Protein AF-A0A1D2N5C5-F1 (afdb_monomer)

InterPro domains:
  IPR002110 Ankyrin repeat [PF12796] (18-105)
  IPR002110 Ankyrin repeat [PR01415] (48-63)
  IPR002110 Ankyrin repeat [PR01415] (96-110)
  IPR002110 Ankyrin repeat [PS50088] (47-79)
  IPR002110 Ankyrin repeat [PS50088] (80-112)
  IPR002110 Ankyrin repeat [SM00248] (13-43)
  IPR002110 Ankyrin repeat [SM00248] (47-76)
  IPR002110 Ankyrin repeat [SM00248] (80-112)
  IPR036770 Ankyrin repeat-containing domain superfamily [G3DSA:1.25.40.20] (4-132)
  IPR036770 Ankyrin repeat-containing domain superfamily [SSF48403] (7-124)
  IPR039323 Ankyrin repeat domain-containing protein 45/46/60 [PTHR22677] (41-124)

Structure (mmCIF, N/CA/C/O backbone):
data_AF-A0A1D2N5C5-F1
#
_entry.id   AF-A0A1D2N5C5-F1
#
loop_
_atom_site.group_PDB
_atom_site.id
_atom_site.type_symbol
_atom_site.label_atom_id
_atom_site.label_alt_id
_atom_site.label_comp_id
_atom_site.label_asym_id
_atom_site.label_entity_id
_atom_site.label_seq_id
_atom_site.pdbx_PDB_ins_code
_atom_site.Cartn_x
_atom_site.Cartn_y
_atom_site.Cartn_z
_atom_site.occupancy
_atom_site.B_iso_or_equiv
_atom_site.auth_seq_id
_atom_site.auth_comp_id
_atom_site.auth_asym_id
_atom_site.auth_atom_id
_atom_site.pdbx_PDB_model_num
ATOM 1 N N . MET A 1 1 ? -13.840 3.252 26.274 1.00 53.12 1 MET A N 1
ATOM 2 C CA . MET A 1 1 ? -14.139 4.542 25.609 1.00 53.12 1 MET A CA 1
ATOM 3 C C . MET A 1 1 ? -12.900 5.392 25.309 1.00 53.12 1 MET A C 1
ATOM 5 O O . MET A 1 1 ? -12.966 6.136 24.349 1.00 53.12 1 MET A O 1
ATOM 9 N N . PHE A 1 2 ? -11.761 5.242 26.001 1.00 55.81 2 PHE A N 1
ATOM 10 C CA . PHE A 1 2 ? -10.529 5.992 25.672 1.00 55.81 2 PHE A CA 1
ATOM 11 C C . PHE A 1 2 ? -9.841 5.566 24.358 1.00 55.81 2 PHE A C 1
ATOM 13 O O . PHE A 1 2 ? -9.424 6.413 23.579 1.00 55.81 2 PHE A O 1
ATOM 20 N N . ILE A 1 3 ? -9.788 4.261 24.070 1.00 57.91 3 ILE A N 1
ATOM 21 C CA . ILE A 1 3 ? -9.017 3.717 22.931 1.00 57.91 3 ILE A CA 1
ATOM 22 C C . ILE A 1 3 ? -9.616 4.108 21.563 1.00 57.91 3 ILE A C 1
ATOM 24 O O . ILE A 1 3 ? -8.899 4.234 20.580 1.00 57.91 3 ILE A O 1
ATOM 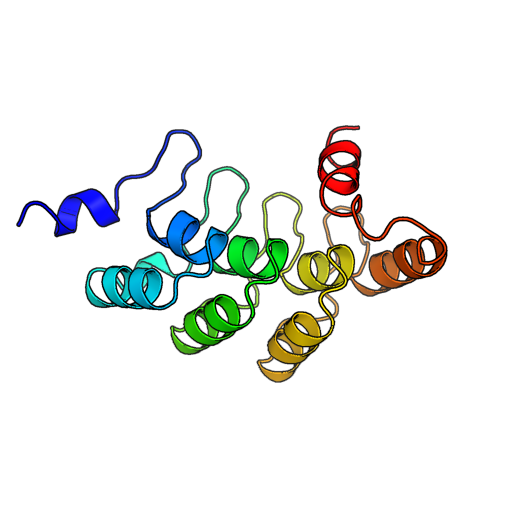28 N N . LYS A 1 4 ? -10.934 4.347 21.485 1.00 59.94 4 LYS A N 1
ATOM 29 C CA . LYS A 1 4 ? -11.590 4.744 20.225 1.00 59.94 4 LYS A CA 1
ATOM 30 C C . LYS A 1 4 ? -11.245 6.166 19.777 1.00 59.94 4 LYS A C 1
ATOM 32 O O . LYS A 1 4 ? -11.333 6.454 18.588 1.00 59.94 4 LYS A O 1
ATOM 37 N N . GLN A 1 5 ? -10.882 7.050 20.705 1.00 61.25 5 GLN A N 1
ATOM 38 C CA . GLN A 1 5 ? -10.563 8.431 20.353 1.00 61.25 5 GLN A CA 1
ATOM 39 C C . GLN A 1 5 ? -9.125 8.550 19.840 1.00 61.25 5 GLN A C 1
ATOM 41 O O . GLN A 1 5 ? -8.888 9.210 18.832 1.00 61.25 5 GLN A O 1
ATOM 46 N N . THR A 1 6 ? -8.194 7.818 20.458 1.00 72.75 6 THR A N 1
ATOM 47 C CA . THR A 1 6 ? -6.767 7.862 20.113 1.00 72.75 6 THR A CA 1
ATOM 48 C C . THR A 1 6 ? -6.460 7.286 18.732 1.00 72.75 6 THR A C 1
ATOM 50 O O . THR A 1 6 ? -5.507 7.711 18.089 1.00 72.75 6 THR A O 1
ATOM 53 N N . VAL A 1 7 ? -7.278 6.360 18.216 1.00 80.00 7 VAL A N 1
ATOM 54 C CA . VAL A 1 7 ? -7.058 5.769 16.880 1.00 80.00 7 VAL A CA 1
ATOM 55 C C . VAL A 1 7 ? -7.275 6.744 15.716 1.00 80.00 7 VAL A C 1
ATOM 57 O O . VAL A 1 7 ? -6.835 6.457 14.607 1.00 80.00 7 VAL A O 1
ATOM 60 N N . LYS A 1 8 ? -7.913 7.898 15.953 1.00 81.00 8 LYS A N 1
ATOM 61 C CA . LYS A 1 8 ? -8.118 8.958 14.946 1.00 81.00 8 LYS A CA 1
ATOM 62 C C . LYS A 1 8 ? -7.135 10.111 15.088 1.00 81.00 8 LYS A C 1
ATOM 64 O O . LYS A 1 8 ? -7.098 10.987 14.226 1.00 81.00 8 LYS A O 1
ATOM 69 N N . GLU A 1 9 ? -6.385 10.147 16.184 1.00 86.88 9 GLU A N 1
ATOM 70 C CA . GLU A 1 9 ? -5.446 11.226 16.441 1.00 86.88 9 GLU A CA 1
ATOM 71 C C . GLU A 1 9 ? -4.337 11.202 15.394 1.00 86.88 9 GLU A C 1
ATOM 73 O O . GLU A 1 9 ? -3.782 10.156 15.048 1.00 86.88 9 GLU A O 1
ATOM 78 N N . ARG A 1 10 ? -4.049 12.388 14.864 1.00 89.12 10 ARG A N 1
ATOM 79 C CA . ARG A 1 10 ? -3.000 12.598 13.877 1.00 89.12 10 ARG A CA 1
ATOM 80 C C . ARG A 1 10 ? -1.751 13.114 14.567 1.00 89.12 10 ARG A C 1
ATOM 82 O O . ARG A 1 10 ? -1.822 13.979 15.439 1.00 89.12 10 ARG A O 1
ATOM 89 N N . THR A 1 11 ? -0.597 12.610 14.149 1.00 91.69 11 THR A N 1
ATOM 90 C CA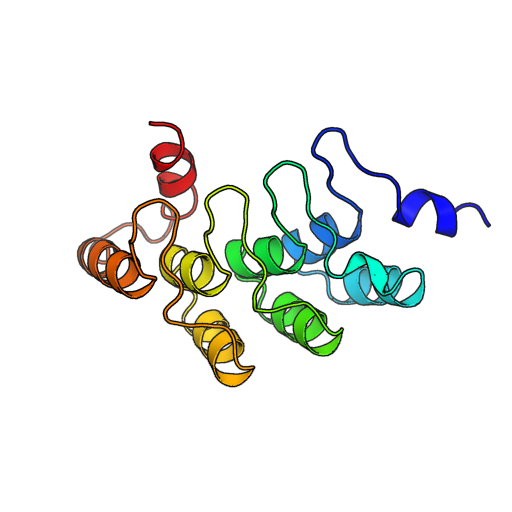 . THR A 1 11 ? 0.688 13.203 14.523 1.00 91.69 11 THR A CA 1
ATOM 91 C C . THR A 1 11 ? 0.873 14.567 13.850 1.00 91.69 11 THR A C 1
ATOM 93 O O . THR A 1 11 ? 0.094 14.967 12.985 1.00 91.69 11 THR A O 1
ATOM 96 N N . ARG A 1 12 ? 1.962 15.274 14.186 1.00 90.50 12 ARG A N 1
ATOM 97 C CA . ARG A 1 12 ? 2.357 16.513 13.490 1.00 90.50 12 ARG A CA 1
ATOM 98 C C . ARG A 1 12 ? 2.547 16.319 11.977 1.00 90.50 12 ARG A C 1
ATOM 100 O O . ARG A 1 12 ? 2.415 17.281 11.238 1.00 90.50 12 ARG A O 1
ATOM 107 N N . SER A 1 13 ? 2.852 15.101 11.531 1.00 88.88 13 SER A N 1
ATOM 108 C CA . SER A 1 13 ? 2.986 14.756 10.113 1.00 88.88 13 SER A CA 1
ATOM 109 C C . SER A 1 13 ? 1.680 14.242 9.498 1.00 88.88 13 SER A C 1
ATOM 111 O O . SER A 1 13 ? 1.720 13.641 8.435 1.00 88.88 13 SER A O 1
ATOM 113 N N . GLY A 1 14 ? 0.535 14.372 10.178 1.00 91.56 14 GLY A N 1
ATOM 114 C CA . GLY A 1 14 ? -0.771 13.931 9.669 1.00 91.56 14 GLY A CA 1
ATOM 115 C C . GLY A 1 14 ? -1.024 12.421 9.744 1.00 91.56 14 GLY A C 1
ATOM 116 O O . GLY A 1 14 ? -2.120 11.967 9.407 1.00 91.56 14 GLY A O 1
ATOM 117 N N . LYS A 1 15 ? -0.055 11.630 10.227 1.00 93.31 15 LYS A N 1
ATOM 118 C CA . LYS A 1 15 ? -0.165 10.166 10.307 1.00 93.31 15 LYS A CA 1
ATOM 119 C C . LYS A 1 15 ? -1.129 9.750 11.418 1.00 93.31 15 LYS A C 1
ATOM 121 O O . LYS A 1 15 ? -0.998 10.189 12.557 1.00 93.31 15 LYS A O 1
ATOM 126 N N . VAL A 1 16 ? -2.051 8.848 11.092 1.00 93.81 16 VAL A N 1
ATOM 127 C CA . VAL A 1 16 ? -2.873 8.094 12.064 1.00 93.81 16 VAL A CA 1
ATOM 128 C C . VAL A 1 16 ? -2.220 6.747 12.413 1.00 93.81 16 VAL A C 1
ATOM 130 O O . VAL A 1 16 ? -1.420 6.261 11.612 1.00 93.81 16 VAL A O 1
ATOM 133 N N . PRO A 1 17 ? -2.581 6.078 13.526 1.00 92.94 17 PRO A N 1
ATOM 134 C CA . PRO A 1 17 ? -2.048 4.763 13.913 1.00 92.94 17 PRO A CA 1
ATOM 135 C C . PRO A 1 17 ? -1.989 3.714 12.794 1.00 92.94 17 PRO A C 1
ATOM 137 O O . PRO A 1 17 ? -1.023 2.957 12.717 1.00 92.94 17 PRO A O 1
ATOM 140 N N . LEU A 1 18 ? -2.962 3.716 11.875 1.00 94.69 18 LEU A N 1
ATOM 141 C CA . LEU A 1 18 ? -2.985 2.796 10.735 1.00 94.69 18 LEU A CA 1
ATOM 142 C C . LEU A 1 18 ? -1.761 2.945 9.806 1.00 94.69 18 LEU A C 1
ATOM 144 O O . LEU A 1 18 ? -1.286 1.943 9.277 1.00 94.69 18 LEU A O 1
ATOM 148 N N . HIS A 1 19 ? -1.203 4.155 9.669 1.00 94.56 19 HIS A N 1
ATOM 149 C CA . HIS A 1 19 ? 0.037 4.403 8.920 1.00 94.56 19 HIS A CA 1
ATOM 150 C C . HIS A 1 19 ? 1.211 3.636 9.527 1.00 94.56 19 HIS A C 1
ATOM 152 O O . HIS A 1 19 ? 1.944 2.961 8.814 1.00 94.56 19 HIS A O 1
ATOM 158 N N . PHE A 1 20 ? 1.352 3.680 10.853 1.00 93.69 20 PHE A N 1
ATOM 159 C CA . PHE A 1 20 ? 2.432 2.994 11.561 1.00 93.69 20 PHE A CA 1
ATOM 160 C C . PHE A 1 20 ? 2.263 1.470 11.532 1.00 93.69 20 PHE A C 1
ATOM 162 O O . PHE A 1 20 ? 3.244 0.740 11.380 1.00 93.69 20 PHE A O 1
ATOM 169 N N . CYS A 1 21 ? 1.027 0.963 11.621 1.00 94.19 21 CYS A N 1
ATOM 170 C CA . CYS A 1 21 ? 0.764 -0.466 11.433 1.00 94.19 21 CYS A CA 1
ATOM 171 C C . CYS A 1 21 ? 1.165 -0.922 10.012 1.00 94.19 21 CYS A C 1
ATOM 173 O O . CYS A 1 21 ? 1.767 -1.981 9.850 1.00 94.19 21 CYS A O 1
ATOM 175 N N . ALA A 1 22 ? 0.868 -0.115 8.987 1.00 94.81 22 ALA A N 1
ATOM 176 C CA . ALA A 1 22 ? 1.210 -0.413 7.598 1.00 94.81 22 ALA A CA 1
ATOM 177 C C . ALA A 1 22 ? 2.723 -0.333 7.322 1.00 94.81 22 ALA A C 1
ATOM 179 O O . ALA A 1 22 ? 3.283 -1.216 6.673 1.00 94.81 22 ALA A O 1
ATOM 180 N N . GLU A 1 23 ? 3.387 0.686 7.871 1.00 93.00 23 GLU A N 1
ATOM 181 C CA . GLU A 1 23 ? 4.839 0.897 7.806 1.00 93.00 23 GLU A CA 1
ATOM 182 C C . GLU A 1 23 ? 5.612 -0.241 8.492 1.00 93.00 23 GLU A C 1
ATOM 184 O O . GLU A 1 23 ? 6.602 -0.733 7.957 1.00 93.00 23 GLU A O 1
ATOM 189 N N . SER A 1 24 ? 5.120 -0.728 9.636 1.00 92.19 24 SER A N 1
ATOM 190 C CA . SER A 1 24 ? 5.718 -1.864 10.359 1.00 92.19 24 SER A CA 1
ATOM 191 C C . SER A 1 24 ? 5.364 -3.242 9.790 1.00 92.19 24 SER A C 1
ATOM 193 O O . SER A 1 24 ? 5.991 -4.230 10.162 1.00 92.19 24 SER A O 1
ATOM 195 N N . GLY A 1 25 ? 4.350 -3.336 8.924 1.00 91.50 25 GLY A N 1
ATOM 196 C CA . GLY A 1 25 ? 3.874 -4.605 8.367 1.00 91.50 25 GLY A CA 1
ATOM 197 C C . GLY A 1 25 ? 3.017 -5.439 9.328 1.00 91.50 25 GLY A C 1
ATOM 198 O O . GLY A 1 25 ? 2.713 -6.595 9.040 1.00 91.50 25 GLY A O 1
ATOM 199 N N . SER A 1 26 ? 2.602 -4.878 10.469 1.00 94.50 26 SER A N 1
ATOM 200 C CA . SER A 1 26 ? 1.829 -5.604 11.481 1.00 94.50 26 SER A CA 1
ATOM 201 C C . SER A 1 26 ? 0.357 -5.747 11.083 1.00 94.50 26 SER A C 1
ATOM 203 O O . SER A 1 26 ? -0.471 -4.868 11.334 1.00 94.50 26 SER A O 1
ATOM 205 N N . VAL A 1 27 ? 0.007 -6.896 10.498 1.00 95.12 27 VAL A N 1
ATOM 206 C CA . VAL A 1 27 ? -1.372 -7.233 10.094 1.00 95.12 27 VAL A CA 1
ATOM 207 C C . VAL A 1 27 ? -2.334 -7.228 11.283 1.00 95.12 27 VAL A C 1
ATOM 209 O O . VAL A 1 27 ? -3.433 -6.698 11.176 1.00 95.12 27 VAL A O 1
ATOM 212 N N . GLN A 1 28 ? -1.903 -7.719 12.447 1.00 94.44 28 GLN A N 1
ATOM 213 C CA . GLN A 1 28 ? -2.722 -7.710 13.665 1.00 94.44 28 GLN A CA 1
ATOM 214 C C . GLN A 1 28 ? -3.062 -6.282 14.123 1.00 94.44 28 GLN A C 1
ATOM 216 O O . GLN A 1 28 ? -4.187 -6.009 14.540 1.00 94.44 28 GLN A O 1
ATOM 221 N N . CYS A 1 29 ? -2.101 -5.357 14.020 1.00 92.88 29 CYS A N 1
ATOM 222 C CA . CYS A 1 29 ? -2.307 -3.937 14.312 1.00 92.88 29 CYS A CA 1
ATOM 223 C C . CYS A 1 29 ? -3.278 -3.307 13.303 1.00 92.88 29 CYS A C 1
ATOM 225 O O . CYS A 1 29 ? -4.200 -2.595 13.704 1.00 92.88 29 CYS A O 1
ATOM 227 N N . LEU A 1 30 ? -3.119 -3.620 12.009 1.00 94.50 30 LEU A N 1
ATOM 228 C CA . LEU A 1 30 ? -4.042 -3.183 10.956 1.00 94.50 30 LEU A CA 1
ATOM 229 C C . LEU A 1 30 ? -5.471 -3.660 11.234 1.00 94.50 30 LEU A C 1
ATOM 231 O O . LEU A 1 30 ? -6.396 -2.853 11.211 1.00 94.50 30 LEU A O 1
ATOM 235 N N . ASP A 1 31 ? -5.646 -4.946 11.541 1.00 94.50 31 ASP A N 1
ATOM 236 C CA . ASP A 1 31 ? -6.940 -5.548 11.870 1.00 94.50 31 ASP A CA 1
ATOM 237 C C . ASP A 1 31 ? -7.608 -4.865 13.057 1.00 94.50 31 ASP A C 1
ATOM 239 O O . ASP A 1 31 ? -8.785 -4.506 12.989 1.00 94.50 31 ASP A O 1
ATOM 243 N N . LEU A 1 32 ? -6.849 -4.642 14.130 1.00 92.25 32 LEU A N 1
ATOM 244 C CA . LEU A 1 32 ? -7.363 -3.997 15.328 1.00 92.25 32 LEU A CA 1
ATOM 245 C C . LEU A 1 32 ? -7.863 -2.581 15.022 1.00 92.25 32 LEU A C 1
ATOM 247 O O . LEU A 1 32 ? -8.995 -2.245 15.368 1.00 92.25 32 LEU A O 1
ATOM 251 N N . VAL A 1 33 ? -7.057 -1.767 14.338 1.00 91.56 33 VAL A N 1
ATOM 252 C CA . VAL A 1 33 ? -7.418 -0.377 14.024 1.00 91.56 33 VAL A CA 1
ATOM 253 C C . VAL A 1 33 ? -8.597 -0.318 13.049 1.00 91.56 33 VAL A C 1
ATOM 255 O O . VAL A 1 33 ? -9.539 0.438 13.284 1.00 91.56 33 VAL A O 1
ATOM 258 N N . LEU A 1 34 ? -8.609 -1.159 12.009 1.00 92.69 34 LEU A N 1
ATOM 259 C CA . LEU A 1 34 ? -9.709 -1.226 11.040 1.00 92.69 34 LEU A CA 1
ATOM 260 C C . LEU A 1 34 ? -11.014 -1.748 11.656 1.00 92.69 34 LEU A C 1
ATOM 262 O O . LEU A 1 34 ? -12.089 -1.314 11.250 1.00 92.69 34 LEU A O 1
ATOM 266 N N . SER A 1 35 ? -10.942 -2.643 12.649 1.00 92.31 35 SER A N 1
ATOM 267 C CA . SER A 1 35 ? -12.127 -3.119 13.380 1.00 92.31 35 SER A CA 1
ATOM 268 C C . SER A 1 35 ? -12.785 -2.019 14.217 1.00 92.31 35 SER A C 1
ATOM 270 O O . SER A 1 35 ? -13.992 -2.051 14.456 1.00 92.31 35 SER A O 1
ATOM 272 N N . MET A 1 36 ? -11.997 -1.034 14.658 1.00 90.12 36 MET A N 1
ATOM 273 C CA . MET A 1 36 ? -12.494 0.109 15.415 1.00 90.12 36 MET A CA 1
ATOM 274 C C . MET A 1 36 ? -13.007 1.210 14.491 1.00 90.12 36 MET A C 1
ATOM 276 O O . MET A 1 36 ? -14.098 1.727 14.727 1.00 90.12 36 MET A O 1
ATOM 280 N N . GLU A 1 37 ? -12.225 1.573 13.470 1.00 89.31 37 GLU A N 1
ATOM 281 C CA . GLU A 1 37 ? -12.478 2.716 12.588 1.00 89.31 37 GLU A CA 1
ATOM 282 C C . GLU A 1 37 ? -12.083 2.372 11.132 1.00 89.31 37 GLU A C 1
ATOM 284 O O . GLU A 1 37 ? -10.980 2.693 10.678 1.00 89.31 37 GLU A O 1
ATOM 289 N N . PRO A 1 38 ? -12.975 1.719 10.365 1.00 88.31 38 PRO A N 1
ATOM 290 C CA . PRO A 1 38 ? -12.658 1.197 9.031 1.00 88.31 38 PRO A CA 1
ATOM 291 C C . PRO A 1 38 ? -12.392 2.290 7.986 1.00 88.31 38 PRO A C 1
ATOM 293 O O . PRO A 1 38 ? -11.664 2.065 7.023 1.00 88.31 38 PRO A O 1
ATOM 296 N N . PHE A 1 39 ? -12.926 3.500 8.178 1.00 88.25 39 PHE A N 1
ATOM 297 C CA . PHE A 1 39 ? -12.726 4.618 7.249 1.00 88.25 39 PHE A CA 1
ATOM 298 C C . PHE A 1 39 ? -11.295 5.182 7.255 1.00 88.25 39 PHE A C 1
ATOM 300 O O . PHE A 1 39 ? -10.957 5.995 6.397 1.00 88.25 39 PHE A O 1
ATOM 307 N N . LEU A 1 40 ? -10.435 4.758 8.190 1.00 91.81 40 LEU A N 1
ATOM 308 C CA . LEU A 1 40 ? -9.039 5.199 8.232 1.00 91.81 40 LEU A CA 1
ATOM 309 C C . LEU A 1 40 ? -8.189 4.635 7.083 1.00 91.81 40 LEU A C 1
ATOM 311 O O . LEU A 1 40 ? -7.106 5.158 6.828 1.00 91.81 40 LEU A O 1
ATOM 315 N N . VAL A 1 41 ? -8.678 3.612 6.370 1.00 94.62 41 VAL A N 1
ATOM 316 C CA . VAL A 1 41 ? -7.941 2.885 5.320 1.00 94.62 41 VAL A CA 1
ATOM 317 C C . VAL A 1 41 ? -7.369 3.787 4.215 1.00 94.62 41 VAL A C 1
ATOM 319 O O . VAL A 1 41 ? -6.275 3.522 3.726 1.00 94.62 41 VAL A O 1
ATOM 322 N N . ASN A 1 42 ? -8.058 4.888 3.895 1.00 95.38 42 ASN A N 1
ATOM 323 C CA . ASN A 1 42 ? -7.672 5.846 2.849 1.00 95.38 42 ASN A CA 1
ATOM 324 C C . ASN A 1 42 ? -7.240 7.211 3.407 1.00 95.38 42 ASN A C 1
ATOM 326 O O . ASN A 1 42 ? -7.174 8.189 2.669 1.00 95.38 42 ASN A O 1
ATOM 330 N N . THR A 1 43 ? -6.984 7.313 4.714 1.00 94.69 43 THR A N 1
ATOM 331 C CA . THR A 1 43 ? -6.535 8.581 5.308 1.00 94.69 43 THR A CA 1
ATOM 332 C C . THR A 1 43 ? -5.155 8.930 4.777 1.00 94.69 43 THR A C 1
ATOM 334 O O . THR A 1 43 ? -4.262 8.104 4.878 1.00 94.69 43 THR A O 1
ATOM 337 N N . GLN A 1 44 ? -4.975 10.140 4.259 1.00 95.31 44 GLN A N 1
ATOM 338 C CA . GLN A 1 44 ? -3.662 10.633 3.844 1.00 95.31 44 GLN A CA 1
ATOM 339 C C . GLN A 1 44 ? -2.936 11.317 5.005 1.00 95.31 44 GLN A C 1
ATOM 341 O O . GLN A 1 44 ? -3.583 11.890 5.886 1.00 95.31 44 GLN A O 1
ATOM 346 N N . ASP A 1 45 ? -1.613 11.256 5.022 1.00 93.69 45 ASP A N 1
ATOM 347 C CA . ASP A 1 45 ? -0.769 12.098 5.866 1.00 93.69 45 ASP A CA 1
ATOM 348 C C . ASP A 1 45 ? -0.450 13.442 5.173 1.00 93.69 45 ASP A C 1
ATOM 350 O O . ASP A 1 45 ? -1.035 13.761 4.136 1.00 93.69 45 ASP A O 1
ATOM 354 N N . GLU A 1 46 ? 0.414 14.277 5.758 1.00 93.38 46 GLU A N 1
ATOM 355 C CA . GLU A 1 46 ? 0.742 15.599 5.184 1.00 93.38 46 GLU A CA 1
ATOM 356 C C . GLU A 1 46 ? 1.513 15.508 3.852 1.00 93.38 46 GLU A C 1
ATOM 358 O O . GLU A 1 46 ? 1.510 16.463 3.077 1.00 93.38 46 GLU A O 1
ATOM 363 N N . GLU A 1 47 ? 2.146 14.368 3.555 1.00 90.56 47 GLU A N 1
ATOM 364 C CA . GLU A 1 47 ? 2.837 14.109 2.282 1.00 90.56 47 GLU A CA 1
ATOM 365 C C . GLU A 1 47 ? 1.888 13.498 1.229 1.00 90.56 47 GLU A C 1
ATOM 367 O O . GLU A 1 47 ? 2.274 13.265 0.083 1.00 90.56 47 GLU A O 1
ATOM 372 N N . GLY A 1 48 ? 0.620 13.278 1.593 1.00 93.00 48 GLY A N 1
ATOM 373 C CA . GLY A 1 48 ? -0.375 12.645 0.733 1.00 93.00 48 GLY A CA 1
ATOM 374 C C . GLY A 1 48 ? -0.317 11.116 0.769 1.00 93.00 48 GLY A C 1
ATOM 375 O O . GLY A 1 48 ? -1.085 10.460 0.060 1.00 93.00 48 GLY A O 1
ATOM 376 N N . TYR A 1 49 ? 0.538 10.517 1.605 1.00 95.00 49 TYR A N 1
ATOM 377 C CA . TYR A 1 49 ? 0.642 9.068 1.700 1.00 95.00 49 TYR A CA 1
ATOM 378 C C . TYR A 1 49 ? -0.535 8.487 2.465 1.00 95.00 49 TYR A C 1
ATOM 380 O O . TYR A 1 49 ? -0.869 8.915 3.564 1.00 95.00 49 TYR A O 1
ATOM 388 N N . THR A 1 50 ? -1.131 7.446 1.897 1.00 96.38 50 THR A N 1
ATOM 389 C CA . THR A 1 50 ? -2.087 6.581 2.598 1.00 96.38 50 THR A CA 1
ATOM 390 C C . THR A 1 50 ? -1.345 5.465 3.346 1.00 96.38 50 THR A C 1
ATOM 392 O O . THR A 1 50 ? -0.187 5.168 3.027 1.00 96.38 50 THR A O 1
ATOM 395 N N . PRO A 1 51 ? -1.989 4.742 4.284 1.00 96.19 51 PRO A N 1
ATOM 396 C CA . PRO A 1 51 ? -1.414 3.531 4.865 1.00 96.19 51 PRO A CA 1
ATOM 397 C C . PRO A 1 51 ? -0.942 2.539 3.794 1.00 96.19 51 PRO A C 1
ATOM 399 O O . PRO A 1 51 ? 0.099 1.906 3.954 1.00 96.19 51 PRO A O 1
ATOM 402 N N . LEU A 1 52 ? -1.661 2.441 2.670 1.00 96.62 52 LEU A N 1
ATOM 403 C CA . LEU A 1 52 ? -1.274 1.567 1.567 1.00 96.62 52 LEU A CA 1
ATOM 404 C C . LEU A 1 52 ? 0.025 2.021 0.885 1.00 96.62 52 LEU A C 1
ATOM 406 O O . LEU A 1 52 ? 0.861 1.166 0.605 1.00 96.62 52 LEU A O 1
ATOM 410 N N . HIS A 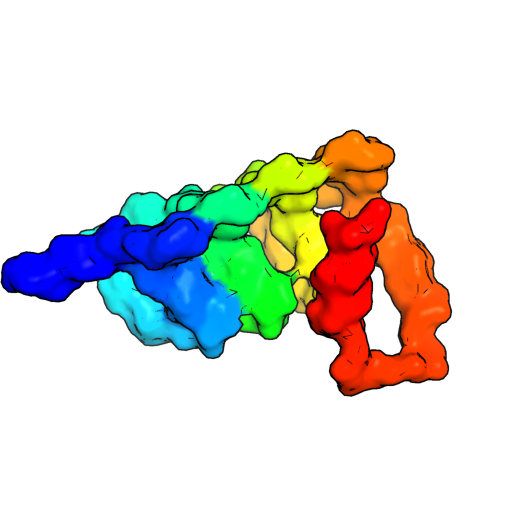1 53 ? 0.249 3.329 0.704 1.00 94.88 53 HIS A N 1
ATOM 411 C CA . HIS A 1 53 ? 1.539 3.839 0.221 1.00 94.88 53 HIS A CA 1
ATOM 412 C C . HIS A 1 53 ? 2.683 3.371 1.122 1.00 94.88 53 HIS A C 1
ATOM 414 O O . HIS A 1 53 ? 3.650 2.788 0.639 1.00 94.88 53 HIS A O 1
ATOM 420 N N . LEU A 1 54 ? 2.549 3.538 2.440 1.00 94.56 54 LEU A N 1
ATOM 421 C CA . LEU A 1 54 ? 3.597 3.140 3.382 1.00 94.56 54 LEU A CA 1
ATOM 422 C C . LEU A 1 54 ? 3.843 1.626 3.386 1.00 94.56 54 LEU A C 1
ATOM 424 O O . LEU A 1 54 ? 4.996 1.206 3.483 1.00 94.56 54 LEU A O 1
ATOM 428 N N . ALA A 1 55 ? 2.801 0.802 3.245 1.00 95.44 55 ALA A N 1
ATOM 429 C CA . ALA A 1 55 ? 2.966 -0.646 3.114 1.00 95.44 55 ALA A CA 1
ATOM 430 C C . ALA A 1 55 ? 3.733 -1.027 1.835 1.00 95.44 55 ALA A C 1
ATOM 432 O O . ALA A 1 55 ? 4.601 -1.899 1.885 1.00 95.44 55 ALA A O 1
ATOM 433 N N . VAL A 1 56 ? 3.446 -0.359 0.710 1.00 93.62 56 VAL A N 1
ATOM 434 C CA . VAL A 1 56 ? 4.134 -0.571 -0.574 1.00 93.62 56 VAL A CA 1
ATOM 435 C C . VAL A 1 56 ? 5.595 -0.128 -0.493 1.00 93.62 56 VAL A C 1
ATOM 437 O O . VAL A 1 56 ? 6.480 -0.917 -0.812 1.00 93.62 56 VAL A O 1
ATOM 440 N N . ILE A 1 57 ? 5.855 1.085 0.004 1.00 90.88 57 ILE A N 1
ATOM 441 C CA . ILE A 1 57 ? 7.204 1.663 0.133 1.00 90.88 57 ILE A CA 1
ATOM 442 C C . ILE A 1 57 ? 8.111 0.788 1.011 1.00 90.88 57 ILE A C 1
ATOM 444 O O . ILE A 1 57 ? 9.307 0.651 0.749 1.00 90.88 57 ILE A O 1
ATOM 448 N N . ASN A 1 58 ? 7.550 0.173 2.056 1.00 89.62 58 ASN A N 1
ATOM 449 C CA . ASN A 1 58 ? 8.306 -0.685 2.968 1.00 89.62 58 ASN A CA 1
ATOM 450 C C . ASN A 1 58 ? 8.432 -2.144 2.502 1.00 89.62 58 ASN A C 1
ATOM 452 O O . ASN A 1 58 ? 9.175 -2.903 3.126 1.00 89.62 58 ASN A O 1
ATOM 456 N N . GLY A 1 59 ? 7.766 -2.543 1.415 1.00 91.44 59 GLY A N 1
ATOM 457 C CA . GLY A 1 59 ? 7.804 -3.925 0.930 1.00 91.44 59 GLY A CA 1
ATOM 458 C C . GLY A 1 59 ? 6.934 -4.893 1.748 1.00 91.44 59 GLY A C 1
ATOM 459 O O . GLY A 1 59 ? 7.118 -6.110 1.692 1.00 91.44 59 GLY A O 1
ATOM 460 N N . ASN A 1 60 ? 5.970 -4.388 2.523 1.00 94.06 60 ASN A N 1
ATOM 461 C CA . ASN A 1 60 ? 5.173 -5.192 3.451 1.00 94.06 60 ASN A CA 1
ATOM 462 C C . ASN A 1 60 ? 4.004 -5.888 2.738 1.00 94.06 60 ASN A C 1
ATOM 464 O O . ASN A 1 60 ? 2.848 -5.474 2.842 1.00 94.06 60 ASN A O 1
ATOM 468 N N . LYS A 1 61 ? 4.299 -6.981 2.028 1.00 94.25 61 LYS A N 1
ATOM 469 C CA . LYS A 1 61 ? 3.341 -7.737 1.197 1.00 94.25 61 LYS A CA 1
ATOM 470 C C . LYS A 1 61 ? 2.038 -8.111 1.913 1.00 94.25 61 LYS A C 1
ATOM 472 O O . LYS A 1 61 ? 0.955 -7.933 1.352 1.00 94.25 61 LYS A O 1
ATOM 477 N N . ASP A 1 62 ? 2.123 -8.594 3.151 1.00 95.31 62 ASP A N 1
ATOM 478 C CA . ASP A 1 62 ? 0.939 -9.011 3.912 1.00 95.31 62 ASP A CA 1
ATOM 479 C C . ASP A 1 62 ? 0.074 -7.819 4.335 1.00 95.31 62 ASP A C 1
ATOM 481 O O . ASP A 1 62 ? -1.155 -7.880 4.250 1.00 95.31 62 ASP A O 1
ATOM 485 N N . ALA A 1 63 ? 0.703 -6.697 4.699 1.00 95.88 63 ALA A N 1
ATOM 486 C CA . ALA A 1 63 ? 0.003 -5.448 4.981 1.00 95.88 63 ALA A CA 1
ATOM 487 C C . ALA A 1 63 ? -0.689 -4.894 3.729 1.00 95.88 63 ALA A C 1
ATOM 489 O O . ALA A 1 63 ? -1.853 -4.503 3.808 1.00 95.88 63 ALA A O 1
ATOM 490 N N . VAL A 1 64 ? -0.022 -4.929 2.566 1.00 96.19 64 VAL A N 1
ATOM 491 C CA . VAL A 1 64 ? -0.617 -4.546 1.274 1.00 96.19 64 VAL A CA 1
ATOM 492 C C . VAL A 1 64 ? -1.853 -5.397 0.991 1.00 96.19 64 VAL A C 1
ATOM 494 O O . VAL A 1 64 ? -2.935 -4.852 0.782 1.00 96.19 64 VAL A O 1
ATOM 497 N N . ARG A 1 65 ? -1.732 -6.731 1.048 1.00 95.94 65 ARG A N 1
ATOM 498 C CA . ARG A 1 65 ? -2.863 -7.646 0.819 1.00 95.94 65 ARG A CA 1
ATOM 499 C C . ARG A 1 65 ? -4.021 -7.346 1.765 1.00 95.94 65 ARG A C 1
ATOM 501 O O . ARG A 1 65 ? -5.181 -7.324 1.346 1.00 95.94 65 ARG A O 1
ATOM 508 N N . ARG A 1 66 ? -3.712 -7.107 3.040 1.00 96.44 66 ARG A N 1
ATOM 509 C CA . ARG A 1 66 ? -4.730 -6.848 4.051 1.00 96.44 66 ARG A CA 1
ATOM 510 C C . ARG A 1 66 ? -5.452 -5.524 3.823 1.00 96.44 66 ARG A C 1
ATOM 512 O O . ARG A 1 66 ? -6.675 -5.502 3.953 1.00 96.44 66 ARG A O 1
ATOM 519 N N . LEU A 1 67 ? -4.727 -4.459 3.484 1.00 95.88 67 LEU A N 1
ATOM 520 C CA . LEU A 1 67 ? -5.286 -3.137 3.186 1.00 95.88 67 LEU A CA 1
ATOM 521 C C . LEU A 1 67 ? -6.125 -3.153 1.903 1.00 95.88 67 LEU A C 1
ATOM 523 O O . LEU A 1 67 ? -7.231 -2.625 1.905 1.00 95.88 67 LEU A O 1
ATOM 527 N N . VAL A 1 68 ? -5.671 -3.843 0.853 1.00 95.50 68 VAL A N 1
ATOM 528 C CA . VAL A 1 68 ? -6.457 -4.054 -0.379 1.00 95.50 68 VAL A CA 1
ATOM 529 C C . VAL A 1 68 ? -7.773 -4.770 -0.054 1.00 95.50 68 VAL A C 1
ATOM 531 O O . VAL A 1 68 ? -8.844 -4.311 -0.436 1.00 95.50 68 VAL A O 1
ATOM 534 N N . THR A 1 69 ? -7.718 -5.833 0.756 1.00 94.69 69 THR A N 1
ATOM 535 C CA . THR A 1 69 ? -8.921 -6.553 1.222 1.00 94.69 69 THR A CA 1
ATOM 536 C C . THR A 1 69 ? -9.820 -5.676 2.106 1.00 94.69 69 THR A C 1
ATOM 538 O O . THR A 1 69 ? -11.025 -5.895 2.178 1.00 94.69 69 THR A O 1
ATOM 541 N N . ALA A 1 70 ? -9.255 -4.667 2.777 1.00 94.12 70 ALA A N 1
ATOM 542 C CA . ALA A 1 70 ? -9.996 -3.701 3.587 1.00 94.12 70 ALA A CA 1
ATOM 543 C C . ALA A 1 70 ? -10.707 -2.612 2.762 1.00 94.12 70 ALA A C 1
ATOM 545 O O . ALA A 1 70 ? -11.364 -1.761 3.355 1.00 94.12 70 ALA A O 1
ATOM 546 N N . GLY A 1 71 ? -10.562 -2.607 1.432 1.00 93.25 71 GLY A N 1
ATOM 547 C CA . GLY A 1 71 ? -11.124 -1.569 0.567 1.00 93.25 71 GLY A CA 1
ATOM 548 C C . GLY A 1 71 ? -10.246 -0.321 0.450 1.00 93.25 71 GLY A C 1
ATOM 549 O O . GLY A 1 71 ? -10.769 0.779 0.265 1.00 93.25 71 GLY A O 1
ATOM 550 N N . ALA A 1 72 ? -8.925 -0.469 0.585 1.00 95.19 72 ALA A N 1
ATOM 551 C CA . ALA A 1 72 ? -8.000 0.610 0.264 1.00 95.19 72 ALA A CA 1
ATOM 552 C C . ALA A 1 72 ? -8.126 1.015 -1.215 1.00 95.19 72 ALA A C 1
ATOM 554 O O . ALA A 1 72 ? -8.193 0.158 -2.098 1.00 95.19 72 ALA A O 1
ATOM 555 N N . ASP A 1 73 ? -8.137 2.318 -1.480 1.00 94.50 73 ASP A N 1
ATOM 556 C CA . ASP A 1 73 ? -8.192 2.859 -2.834 1.00 94.50 73 ASP A CA 1
ATOM 557 C C . ASP A 1 73 ? -6.845 2.660 -3.536 1.00 94.50 73 ASP A C 1
ATOM 559 O O . ASP A 1 73 ? -5.803 3.114 -3.062 1.00 94.50 73 ASP A O 1
ATOM 563 N N . LEU A 1 74 ? -6.863 1.982 -4.683 1.00 94.00 74 LEU A N 1
ATOM 564 C CA . LEU A 1 74 ? -5.670 1.734 -5.493 1.00 94.00 74 LEU A CA 1
ATOM 565 C C . LEU A 1 74 ? -5.344 2.882 -6.450 1.00 94.00 74 LEU A C 1
ATOM 567 O O . LEU A 1 74 ? -4.245 2.917 -6.999 1.00 94.00 74 LEU A O 1
ATOM 571 N N . ASN A 1 75 ? -6.279 3.816 -6.638 1.00 92.31 75 ASN A N 1
ATOM 572 C CA . ASN A 1 75 ? -6.084 5.028 -7.431 1.00 92.31 75 ASN A CA 1
ATOM 573 C C . ASN A 1 75 ? -5.533 6.186 -6.594 1.00 92.31 75 ASN A C 1
ATOM 575 O O . ASN A 1 75 ? -5.445 7.307 -7.095 1.00 92.31 75 ASN A O 1
ATOM 579 N N . CYS A 1 76 ? -5.192 5.939 -5.325 1.00 91.06 76 CYS A N 1
ATOM 580 C CA . CYS A 1 76 ? -4.634 6.974 -4.476 1.00 91.06 76 CYS A CA 1
ATOM 581 C C . CYS A 1 76 ? -3.293 7.475 -5.030 1.00 91.06 76 CYS A C 1
ATOM 583 O O . CYS A 1 76 ? -2.491 6.715 -5.582 1.00 91.06 76 CYS A O 1
ATOM 585 N N . LEU A 1 77 ? -3.095 8.782 -4.884 1.00 92.56 77 LEU A N 1
ATOM 586 C CA . LEU A 1 77 ? -1.916 9.513 -5.319 1.00 92.56 77 LEU A CA 1
ATOM 587 C C . LEU A 1 77 ? -1.352 10.279 -4.124 1.00 92.56 77 LEU A C 1
ATOM 589 O O . LEU A 1 77 ? -2.129 10.799 -3.318 1.00 92.56 77 LEU A O 1
ATOM 593 N N . ASP A 1 78 ? -0.031 10.370 -4.030 1.00 90.62 78 ASP A N 1
ATOM 594 C CA . ASP A 1 78 ? 0.621 11.297 -3.106 1.00 90.62 78 ASP A CA 1
ATOM 595 C C . ASP A 1 78 ? 0.598 12.746 -3.636 1.00 90.62 78 ASP A C 1
ATOM 597 O O . ASP A 1 78 ? 0.034 13.044 -4.698 1.00 90.62 78 ASP A O 1
ATOM 601 N N . ASN A 1 79 ? 1.202 13.675 -2.891 1.00 89.44 79 ASN A N 1
ATOM 602 C CA . ASN A 1 79 ? 1.242 15.090 -3.274 1.00 89.44 79 ASN A CA 1
ATOM 603 C C . ASN A 1 79 ? 2.018 15.353 -4.582 1.00 89.44 79 ASN A C 1
ATOM 605 O O . ASN A 1 79 ? 1.778 16.365 -5.242 1.00 89.44 79 ASN A O 1
ATOM 609 N N . GLU A 1 80 ? 2.907 14.441 -4.982 1.00 85.62 80 GLU A N 1
ATOM 610 C CA . GLU A 1 80 ? 3.681 14.486 -6.230 1.00 85.62 80 GLU A CA 1
ATOM 611 C C . GLU A 1 80 ? 2.994 13.700 -7.364 1.00 85.62 80 GLU A C 1
ATOM 613 O O . GLU A 1 80 ? 3.548 13.507 -8.446 1.00 85.62 80 GLU A O 1
ATOM 618 N N . LYS A 1 81 ? 1.737 13.288 -7.156 1.00 87.56 81 LYS A N 1
ATOM 619 C CA . LYS A 1 81 ? 0.946 12.467 -8.082 1.00 87.56 81 LYS A CA 1
ATOM 620 C C . LYS A 1 81 ? 1.570 11.106 -8.395 1.00 87.56 81 LYS A C 1
ATOM 622 O O . LYS A 1 81 ? 1.212 10.490 -9.403 1.00 87.56 81 LYS A O 1
ATOM 627 N N . HIS A 1 82 ? 2.442 10.590 -7.538 1.00 87.31 82 HIS A N 1
ATOM 628 C CA . HIS A 1 82 ? 2.885 9.215 -7.663 1.00 87.31 82 HIS A CA 1
ATO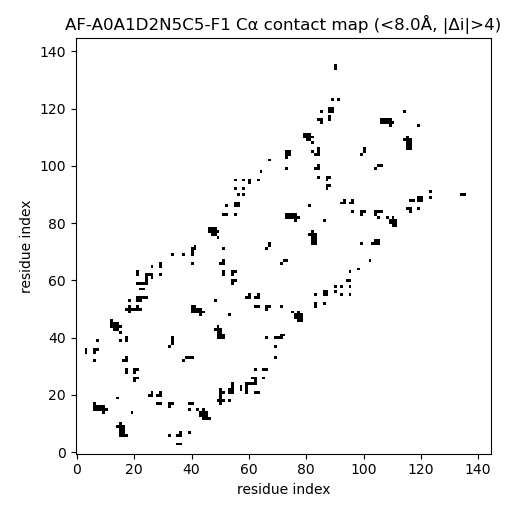M 629 C C . HIS A 1 82 ? 1.775 8.280 -7.188 1.00 87.31 82 HIS A C 1
ATOM 631 O O . HIS A 1 82 ? 1.253 8.387 -6.079 1.00 87.31 82 HIS A O 1
ATOM 637 N N . SER A 1 83 ? 1.421 7.333 -8.051 1.00 91.12 83 SER A N 1
ATOM 638 C CA . SER A 1 83 ? 0.543 6.218 -7.698 1.00 91.12 83 SER A CA 1
ATOM 639 C C . SER A 1 83 ? 1.304 5.111 -6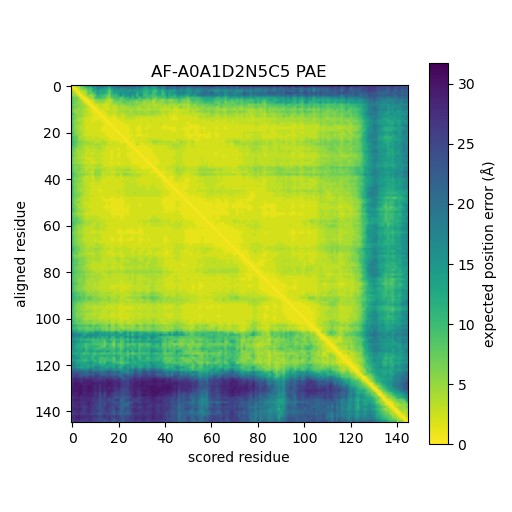.967 1.00 91.12 83 SER A C 1
ATOM 641 O O . SER A 1 83 ? 2.532 5.017 -7.030 1.00 91.12 83 SER A O 1
ATOM 643 N N . LEU A 1 84 ? 0.571 4.183 -6.353 1.00 91.69 84 LEU A N 1
ATOM 644 C CA . LEU A 1 84 ? 1.146 2.990 -5.718 1.00 91.69 84 LEU A CA 1
ATOM 645 C C . LEU A 1 84 ? 2.055 2.183 -6.662 1.00 91.69 84 LEU A C 1
ATOM 647 O O . LEU A 1 84 ? 3.042 1.596 -6.223 1.00 91.69 84 LEU A O 1
ATOM 651 N N . VAL A 1 85 ? 1.742 2.165 -7.962 1.00 90.75 85 VAL A N 1
ATOM 652 C CA . VAL A 1 85 ? 2.534 1.468 -8.988 1.00 90.75 85 VAL A CA 1
ATOM 653 C C . VAL A 1 85 ? 3.889 2.149 -9.209 1.00 90.75 85 VAL A C 1
ATOM 655 O O . VAL A 1 85 ? 4.881 1.447 -9.416 1.00 90.75 85 VAL A O 1
ATOM 658 N N . HIS A 1 86 ? 3.967 3.482 -9.112 1.00 88.25 86 HIS A N 1
ATOM 659 C CA . HIS A 1 86 ? 5.249 4.193 -9.141 1.00 88.25 86 HIS A CA 1
ATOM 660 C C . HIS A 1 86 ? 6.121 3.743 -7.976 1.00 88.25 86 HIS A C 1
ATOM 662 O O . HIS A 1 86 ? 7.232 3.270 -8.197 1.00 88.25 86 HIS A O 1
ATOM 668 N N . TRP A 1 87 ? 5.582 3.787 -6.755 1.00 88.56 87 TRP A N 1
ATOM 669 C CA . TRP A 1 87 ? 6.306 3.379 -5.553 1.00 88.56 87 TRP A CA 1
ATOM 670 C C . TRP A 1 87 ? 6.733 1.909 -5.592 1.00 88.56 87 TRP A C 1
ATOM 672 O O . TRP A 1 87 ? 7.896 1.613 -5.340 1.00 88.56 87 TRP A O 1
ATOM 682 N N . ALA A 1 88 ? 5.855 0.987 -5.999 1.00 88.75 88 ALA A N 1
ATOM 683 C CA . ALA A 1 88 ? 6.214 -0.427 -6.141 1.00 88.75 88 ALA A CA 1
ATOM 684 C C . ALA A 1 88 ? 7.351 -0.642 -7.159 1.00 88.75 88 ALA A C 1
ATOM 686 O O . ALA A 1 88 ? 8.239 -1.465 -6.937 1.00 88.75 88 ALA A O 1
ATOM 687 N N . THR A 1 89 ? 7.351 0.128 -8.251 1.00 84.94 89 THR A N 1
ATOM 688 C CA . THR A 1 89 ? 8.390 0.070 -9.289 1.00 84.94 89 THR A CA 1
ATOM 689 C C . THR A 1 89 ? 9.713 0.661 -8.802 1.00 84.94 89 THR A C 1
ATOM 691 O O . THR A 1 89 ? 10.762 0.046 -8.980 1.00 84.94 89 THR A O 1
ATOM 694 N N . VAL A 1 90 ? 9.666 1.823 -8.146 1.00 83.06 90 VAL A N 1
ATOM 695 C CA . VAL A 1 90 ? 10.831 2.509 -7.567 1.00 83.06 90 VAL A CA 1
ATOM 696 C C . VAL A 1 90 ? 11.482 1.663 -6.474 1.00 83.06 90 VAL A C 1
ATOM 698 O O . VAL A 1 90 ? 12.706 1.559 -6.412 1.00 83.06 90 VAL A O 1
ATOM 701 N N . CYS A 1 91 ? 10.681 1.008 -5.635 1.00 81.69 91 CYS A N 1
ATOM 702 C CA . CYS A 1 91 ? 11.177 0.111 -4.596 1.00 81.69 91 CYS A CA 1
ATOM 703 C C . CYS A 1 91 ? 11.677 -1.235 -5.151 1.00 81.69 91 CYS A C 1
ATOM 705 O O . CYS A 1 91 ? 12.377 -1.952 -4.440 1.00 81.69 91 CYS A O 1
ATOM 707 N N . GLY A 1 92 ? 11.364 -1.574 -6.408 1.00 82.19 92 GLY A N 1
ATOM 708 C CA . GLY A 1 92 ? 11.726 -2.854 -7.024 1.00 82.19 92 GLY A CA 1
ATOM 709 C C . GLY A 1 92 ? 10.904 -4.042 -6.510 1.00 82.19 92 GLY A C 1
ATOM 710 O O . GLY A 1 92 ? 11.314 -5.193 -6.656 1.00 82.19 92 GLY A O 1
ATOM 711 N N . GLU A 1 93 ? 9.742 -3.785 -5.912 1.00 83.69 93 GLU A N 1
ATOM 712 C CA . GLU A 1 93 ? 8.904 -4.791 -5.259 1.00 83.69 93 GLU A CA 1
ATOM 713 C C . GLU A 1 93 ? 7.977 -5.475 -6.273 1.00 83.69 93 GLU A C 1
ATOM 715 O O . GLU A 1 93 ? 6.771 -5.227 -6.322 1.00 83.69 93 GLU A O 1
ATOM 720 N N . VAL A 1 94 ? 8.544 -6.357 -7.103 1.00 86.12 94 VAL A N 1
ATOM 721 C CA . VAL A 1 94 ? 7.840 -7.023 -8.221 1.00 86.12 94 VAL A CA 1
ATOM 722 C C . VAL A 1 94 ? 6.581 -7.770 -7.765 1.00 86.12 94 VAL A C 1
ATOM 724 O O . VAL A 1 94 ? 5.554 -7.745 -8.442 1.00 86.12 94 VAL A O 1
ATOM 727 N N . GLU A 1 95 ? 6.623 -8.424 -6.604 1.00 89.50 95 GLU A N 1
ATOM 728 C CA . GLU A 1 95 ? 5.455 -9.128 -6.066 1.00 89.50 95 GLU A CA 1
ATOM 729 C C . GLU A 1 95 ? 4.324 -8.169 -5.672 1.00 89.50 95 GLU A C 1
ATOM 731 O O . GLU A 1 95 ? 3.158 -8.450 -5.950 1.00 89.50 95 GLU A O 1
ATOM 736 N N . ILE A 1 96 ? 4.655 -7.030 -5.055 1.00 91.19 96 ILE A N 1
ATOM 737 C CA . ILE A 1 96 ? 3.674 -6.002 -4.682 1.00 91.19 96 ILE A CA 1
ATOM 738 C C . ILE A 1 96 ? 3.115 -5.341 -5.934 1.00 91.19 96 ILE A C 1
ATOM 740 O O . ILE A 1 96 ? 1.906 -5.157 -6.033 1.00 91.19 96 ILE A O 1
ATOM 744 N N . LEU A 1 97 ? 3.969 -5.055 -6.916 1.00 90.44 97 LEU A N 1
ATOM 745 C CA . LEU A 1 97 ? 3.560 -4.551 -8.220 1.00 90.44 97 LEU A CA 1
ATOM 746 C C . LEU A 1 97 ? 2.528 -5.484 -8.869 1.00 90.44 97 LEU A C 1
ATOM 748 O O . LEU A 1 97 ? 1.441 -5.042 -9.233 1.00 90.44 97 LEU A O 1
ATOM 752 N N . ASN A 1 98 ? 2.816 -6.785 -8.939 1.00 90.50 98 ASN A N 1
ATOM 753 C CA . ASN A 1 98 ? 1.883 -7.774 -9.483 1.00 90.50 98 ASN A CA 1
ATOM 754 C C . ASN A 1 98 ? 0.581 -7.856 -8.673 1.00 90.50 98 ASN A C 1
ATOM 756 O O . ASN A 1 98 ? -0.503 -7.990 -9.248 1.00 90.50 98 ASN A O 1
ATOM 760 N N . LEU A 1 99 ? 0.656 -7.747 -7.344 1.00 93.19 99 LEU A N 1
ATOM 761 C CA . LEU A 1 99 ? -0.527 -7.710 -6.486 1.00 93.19 99 LEU A CA 1
ATOM 762 C C . LEU A 1 99 ? -1.390 -6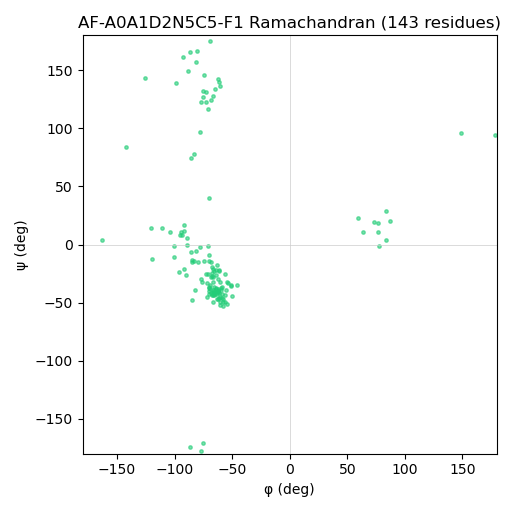.480 -6.800 1.00 93.19 99 LEU A C 1
ATOM 764 O O . LEU A 1 99 ? -2.592 -6.623 -7.003 1.00 93.19 99 LEU A O 1
ATOM 768 N N . LEU A 1 100 ? -0.800 -5.292 -6.909 1.00 92.25 100 LEU A N 1
ATOM 769 C CA . LEU A 1 100 ? -1.528 -4.062 -7.224 1.00 92.25 100 LEU A CA 1
ATOM 770 C C . LEU A 1 100 ? -2.174 -4.130 -8.615 1.00 92.25 100 LEU A C 1
ATOM 772 O O . LEU A 1 100 ? -3.364 -3.850 -8.752 1.00 92.25 100 LEU A O 1
ATOM 776 N N . LEU A 1 101 ? -1.425 -4.571 -9.629 1.00 90.62 101 LEU A N 1
ATOM 777 C CA . LEU A 1 101 ? -1.923 -4.705 -11.002 1.00 90.62 101 LEU A CA 1
ATOM 778 C C . LEU A 1 101 ? -3.056 -5.734 -11.108 1.00 90.62 101 LEU A C 1
ATOM 780 O O . LEU A 1 101 ? -4.068 -5.467 -11.752 1.00 90.62 101 LEU A O 1
ATOM 784 N N . SER A 1 102 ? -2.932 -6.883 -10.435 1.00 92.88 102 SER A N 1
ATOM 785 C CA . SER A 1 102 ? -3.992 -7.904 -10.420 1.00 92.88 102 SER A CA 1
ATOM 786 C C . SER A 1 102 ? -5.269 -7.448 -9.709 1.00 92.88 102 SER A C 1
ATOM 788 O O . SER A 1 102 ? -6.342 -7.964 -10.010 1.00 92.88 102 SER A O 1
ATOM 790 N N . ASN A 1 103 ? -5.174 -6.461 -8.812 1.00 92.25 103 ASN A N 1
ATOM 791 C CA . ASN A 1 103 ? -6.325 -5.848 -8.147 1.00 92.25 103 ASN A CA 1
ATOM 792 C C . ASN A 1 103 ? -6.838 -4.581 -8.861 1.00 92.25 103 ASN A C 1
ATOM 794 O O . ASN A 1 103 ? -7.732 -3.916 -8.348 1.00 92.25 103 ASN A O 1
ATOM 798 N N . GLY A 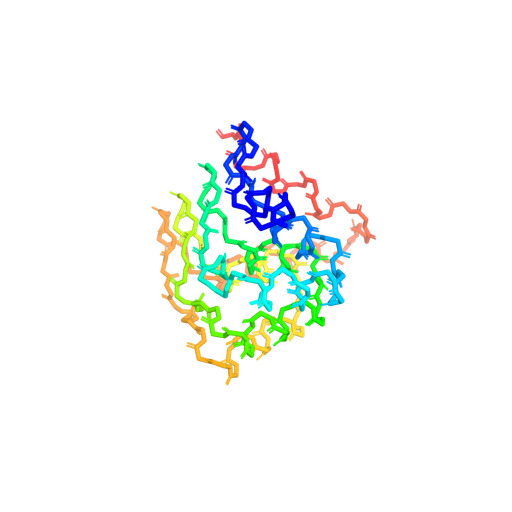1 104 ? -6.320 -4.262 -10.054 1.00 88.69 104 GLY A N 1
ATOM 799 C CA . GLY A 1 104 ? -6.822 -3.169 -10.891 1.00 88.69 104 GLY A CA 1
ATOM 800 C C . GLY A 1 104 ? -6.218 -1.795 -10.600 1.00 88.69 104 GLY A C 1
ATOM 801 O O . GLY A 1 104 ? -6.820 -0.787 -10.965 1.00 88.69 104 GLY A O 1
ATOM 802 N N . ALA A 1 105 ? -5.045 -1.726 -9.962 1.00 89.38 105 ALA A N 1
ATOM 803 C CA . ALA A 1 105 ? -4.334 -0.460 -9.804 1.00 89.38 105 ALA A CA 1
ATOM 804 C C . ALA A 1 105 ? -3.953 0.139 -11.176 1.00 89.38 105 ALA A C 1
ATOM 806 O O . ALA A 1 105 ? -3.510 -0.594 -12.070 1.00 89.38 105 ALA A O 1
ATOM 807 N N . PRO A 1 106 ? -4.074 1.464 -11.361 1.00 85.06 106 PRO A N 1
ATOM 808 C CA . PRO A 1 106 ? -3.804 2.099 -12.640 1.00 85.06 106 PRO A CA 1
ATOM 809 C C . PRO A 1 106 ? -2.298 2.092 -12.946 1.00 85.06 106 PRO A C 1
ATOM 811 O O . PRO A 1 106 ? -1.489 2.710 -12.256 1.00 85.06 106 PRO A O 1
ATOM 814 N N . ALA A 1 107 ? -1.919 1.390 -14.016 1.00 78.25 107 ALA A N 1
ATOM 815 C CA . ALA A 1 107 ? -0.519 1.187 -14.404 1.00 78.25 107 ALA A CA 1
ATOM 816 C C . ALA A 1 107 ? 0.075 2.325 -15.253 1.00 78.25 107 ALA A C 1
ATOM 818 O O . ALA A 1 107 ? 1.288 2.392 -15.443 1.00 78.25 107 ALA A O 1
ATOM 819 N N . SER A 1 108 ? -0.775 3.191 -15.808 1.00 75.00 108 SER A N 1
ATOM 820 C CA . SER A 1 108 ? -0.406 4.187 -16.822 1.00 75.00 108 SER A CA 1
ATOM 821 C C . SER A 1 108 ? -0.673 5.626 -16.391 1.00 75.00 108 SER A C 1
ATOM 823 O O . SER A 1 108 ? -0.706 6.515 -17.235 1.00 75.00 108 SER A O 1
ATOM 825 N N . THR A 1 109 ? -0.913 5.875 -15.106 1.00 76.81 109 THR A N 1
ATOM 826 C CA . THR A 1 109 ? -1.052 7.243 -14.595 1.00 76.81 109 THR A CA 1
ATOM 827 C C . THR A 1 109 ? 0.299 7.948 -14.679 1.00 76.81 109 THR A C 1
ATOM 829 O O . THR A 1 109 ? 1.252 7.403 -14.126 1.00 76.81 109 THR A O 1
ATOM 832 N N . PRO A 1 110 ? 0.411 9.108 -15.347 1.00 78.31 110 PRO A N 1
ATOM 833 C CA . PRO A 1 110 ? 1.603 9.939 -15.256 1.00 78.31 110 PRO A CA 1
ATOM 834 C C . PRO A 1 110 ? 1.659 10.672 -13.909 1.00 78.31 110 PRO A C 1
ATOM 836 O O . PRO A 1 110 ? 0.619 11.081 -13.383 1.00 78.31 110 PRO A O 1
ATOM 839 N N . ASP A 1 111 ? 2.866 10.869 -13.391 1.00 78.94 111 ASP A N 1
ATOM 840 C CA . ASP A 1 111 ? 3.148 11.753 -12.257 1.00 78.94 111 ASP A CA 1
ATOM 841 C C . ASP A 1 111 ? 3.120 13.250 -12.661 1.00 78.94 111 ASP A C 1
ATOM 843 O O . ASP A 1 111 ? 2.726 13.619 -13.778 1.00 78.94 111 ASP A O 1
ATOM 847 N N . ILE A 1 112 ? 3.553 14.148 -11.764 1.00 75.69 112 ILE A N 1
ATOM 848 C CA . ILE A 1 112 ? 3.691 15.586 -12.071 1.00 75.69 112 ILE A CA 1
ATOM 849 C C . ILE A 1 112 ? 4.693 15.892 -13.197 1.00 75.69 112 ILE A C 1
ATOM 851 O O . ILE A 1 112 ? 4.575 16.940 -13.835 1.00 75.69 112 ILE A O 1
ATOM 855 N N . HIS A 1 113 ? 5.643 14.997 -13.472 1.00 76.75 113 HIS A N 1
ATOM 856 C CA . HIS A 1 113 ? 6.657 15.135 -14.517 1.00 76.75 113 HIS A CA 1
ATOM 857 C C . HIS A 1 113 ? 6.274 14.451 -15.836 1.00 76.75 113 HIS A C 1
ATOM 859 O O . HIS A 1 113 ? 7.088 14.400 -16.758 1.00 76.75 113 HIS A O 1
ATOM 865 N N . LEU A 1 114 ? 5.036 13.956 -15.959 1.00 77.19 114 LEU A N 1
ATOM 866 C CA . LEU A 1 114 ? 4.558 13.155 -17.095 1.00 77.19 114 LEU A CA 1
ATOM 867 C C . LEU A 1 114 ? 5.279 11.800 -17.245 1.00 77.19 114 LEU A C 1
ATOM 869 O O . LEU A 1 114 ? 5.094 11.083 -18.238 1.00 77.19 114 LEU A O 1
ATOM 873 N N . ALA A 1 115 ? 6.065 11.414 -16.244 1.00 77.56 115 ALA A N 1
ATOM 874 C CA . ALA A 1 115 ? 6.721 10.133 -16.158 1.00 77.56 115 ALA A CA 1
ATOM 875 C C . ALA A 1 115 ? 5.699 9.070 -15.744 1.00 77.56 115 ALA A C 1
ATOM 877 O O . ALA A 1 115 ? 5.027 9.142 -14.724 1.00 77.56 115 ALA A O 1
ATOM 878 N N . HIS A 1 116 ? 5.568 8.057 -16.591 1.00 80.25 116 HIS A N 1
ATOM 879 C CA . HIS A 1 116 ? 4.819 6.840 -16.276 1.00 80.25 116 HIS A CA 1
ATOM 880 C C . HIS A 1 116 ? 5.683 5.880 -15.445 1.00 80.25 116 HIS A C 1
ATOM 882 O O . HIS A 1 116 ? 6.906 5.890 -15.629 1.00 80.25 116 HIS A O 1
ATOM 888 N N . PRO A 1 117 ? 5.090 4.951 -14.671 1.00 73.94 117 PRO A N 1
ATOM 889 C CA . PRO A 1 117 ? 5.838 3.994 -13.851 1.00 73.94 117 PRO A CA 1
ATOM 890 C C . PRO A 1 117 ? 6.931 3.226 -14.612 1.00 73.94 117 PRO A C 1
ATOM 892 O O . PRO A 1 117 ? 8.016 2.990 -14.088 1.00 73.94 117 PRO A O 1
ATOM 895 N N . ILE A 1 118 ? 6.699 2.901 -15.889 1.00 73.50 118 ILE A N 1
ATOM 896 C CA . ILE A 1 118 ? 7.677 2.210 -16.745 1.00 73.50 118 ILE A CA 1
ATOM 897 C C . ILE A 1 118 ? 8.979 3.001 -16.966 1.00 73.50 118 ILE A C 1
ATOM 899 O O . ILE A 1 118 ? 10.042 2.397 -17.114 1.00 73.50 118 ILE A O 1
ATOM 903 N N . HIS A 1 119 ? 8.933 4.337 -16.946 1.00 74.06 119 HIS A N 1
ATOM 904 C CA . HIS A 1 119 ? 10.138 5.163 -17.067 1.00 74.06 119 HIS A CA 1
ATOM 905 C C . HIS A 1 119 ? 11.051 4.976 -15.847 1.00 74.06 119 HIS A C 1
ATOM 907 O O . HIS A 1 119 ? 12.270 4.892 -15.999 1.00 74.06 119 HIS A O 1
ATOM 913 N N . TYR A 1 120 ? 10.466 4.806 -14.656 1.00 72.31 120 TYR A N 1
ATOM 914 C CA . TYR A 1 120 ? 11.205 4.494 -13.431 1.00 72.31 120 TYR A CA 1
ATOM 915 C C . TYR A 1 120 ? 11.784 3.075 -13.468 1.00 72.31 120 TYR A C 1
ATOM 917 O O . TYR A 1 120 ? 12.935 2.877 -13.083 1.00 72.31 120 TYR A O 1
ATOM 925 N N . ALA A 1 121 ? 11.052 2.094 -14.013 1.00 68.19 121 ALA A N 1
ATOM 926 C CA . ALA A 1 121 ? 11.574 0.733 -14.192 1.00 68.19 121 ALA A CA 1
ATOM 927 C C . ALA A 1 121 ? 12.844 0.715 -15.065 1.00 68.19 121 ALA A C 1
ATOM 929 O O . ALA A 1 121 ? 13.826 0.047 -14.733 1.00 68.19 121 ALA A O 1
ATOM 930 N N . ALA A 1 122 ? 12.846 1.486 -16.158 1.00 67.06 122 ALA A N 1
ATOM 931 C CA . ALA A 1 122 ? 13.991 1.600 -17.059 1.00 67.06 122 ALA A CA 1
ATOM 932 C C . ALA A 1 122 ? 15.206 2.262 -16.385 1.00 67.06 122 ALA A C 1
ATOM 934 O O . ALA A 1 122 ? 16.334 1.800 -16.564 1.00 67.06 122 ALA A O 1
ATOM 935 N N . GLN A 1 123 ? 14.984 3.295 -15.563 1.00 64.81 123 GLN A N 1
ATOM 936 C CA . GLN A 1 123 ? 16.046 3.945 -14.791 1.00 64.81 123 GLN A CA 1
ATOM 937 C C . GLN A 1 123 ? 16.680 2.984 -13.769 1.00 64.81 123 GLN A C 1
ATOM 939 O O . GLN A 1 123 ? 17.901 2.961 -13.602 1.00 64.81 123 GLN A O 1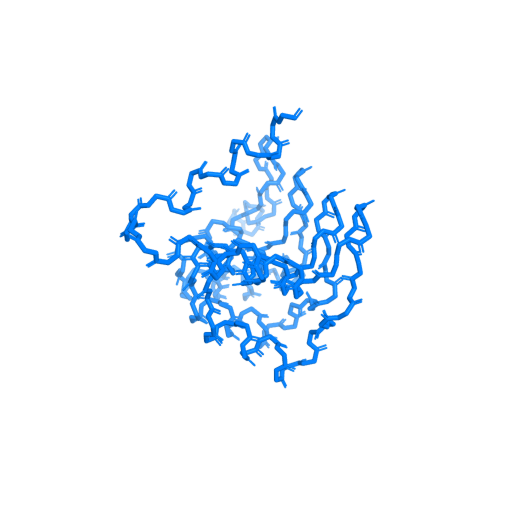
ATOM 944 N N . MET A 1 124 ? 15.869 2.135 -13.134 1.00 60.06 124 MET A N 1
ATOM 945 C CA . MET A 1 124 ? 16.337 1.194 -12.114 1.00 60.06 124 MET A CA 1
ATOM 946 C C . MET A 1 124 ? 17.041 -0.034 -12.707 1.00 60.06 124 MET A C 1
ATOM 948 O O . MET A 1 124 ? 17.992 -0.533 -12.100 1.00 60.06 124 MET A O 1
ATOM 952 N N . CYS A 1 125 ? 16.680 -0.470 -13.920 1.00 52.84 125 CYS A N 1
ATOM 953 C CA . CYS A 1 125 ? 17.342 -1.586 -14.609 1.00 52.84 125 CYS A CA 1
ATOM 954 C C . CYS A 1 125 ? 18.829 -1.307 -14.935 1.00 52.84 125 CYS A C 1
ATOM 956 O O . CYS A 1 125 ? 19.599 -2.243 -15.133 1.00 52.84 125 CYS A O 1
ATOM 958 N N . GLY A 1 126 ? 19.264 -0.039 -14.922 1.00 48.44 126 GLY A N 1
ATOM 959 C CA . GLY A 1 126 ? 20.680 0.346 -15.011 1.00 48.44 126 GLY A CA 1
ATOM 960 C C . GLY A 1 126 ? 21.448 0.298 -13.680 1.00 48.44 126 GLY A C 1
ATOM 961 O O . GLY A 1 126 ? 22.676 0.321 -13.678 1.00 48.44 126 GLY A O 1
ATOM 962 N N . THR A 1 127 ? 20.754 0.210 -12.540 1.00 47.84 127 THR A N 1
ATOM 963 C CA . THR A 1 127 ? 21.359 0.255 -11.189 1.00 47.84 127 THR A CA 1
ATOM 964 C C . THR A 1 127 ? 21.529 -1.114 -10.522 1.00 47.84 127 THR A C 1
ATOM 966 O O . THR A 1 127 ? 22.106 -1.205 -9.439 1.00 47.84 127 THR A O 1
ATOM 969 N N . VAL A 1 128 ? 21.106 -2.200 -11.179 1.00 45.97 128 VAL A N 1
ATOM 970 C CA . VAL A 1 128 ? 21.159 -3.571 -10.631 1.00 45.97 128 VAL A CA 1
ATOM 971 C C . VAL A 1 128 ? 22.571 -4.172 -10.532 1.00 45.97 128 VAL A C 1
ATOM 973 O O . VAL A 1 128 ? 22.722 -5.266 -10.000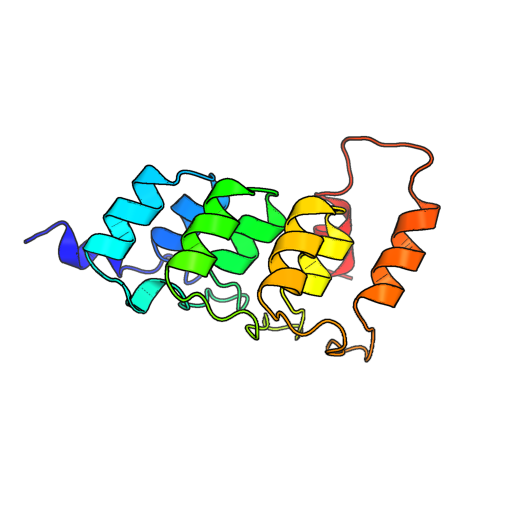 1.00 45.97 128 VAL A O 1
ATOM 976 N N . ASN A 1 129 ? 23.621 -3.456 -10.954 1.00 40.62 129 ASN A N 1
ATOM 977 C CA . ASN A 1 129 ? 25.011 -3.932 -10.881 1.00 40.62 129 ASN A CA 1
ATOM 978 C C . ASN A 1 129 ? 25.781 -3.545 -9.607 1.00 40.62 129 ASN A C 1
ATOM 980 O O . ASN A 1 129 ? 27.000 -3.691 -9.565 1.00 40.62 129 ASN A O 1
ATOM 984 N N . GLY A 1 130 ? 25.104 -3.135 -8.533 1.00 40.16 130 GLY A N 1
ATOM 985 C CA . GLY A 1 130 ? 25.714 -3.225 -7.205 1.00 40.16 130 GLY A CA 1
ATOM 986 C C . GLY A 1 130 ? 25.280 -2.154 -6.229 1.00 40.16 130 GLY A C 1
ATOM 987 O O . GLY A 1 130 ? 25.876 -1.092 -6.199 1.00 40.16 130 GLY A O 1
ATOM 988 N N . VAL A 1 131 ? 24.286 -2.473 -5.402 1.00 39.41 131 VAL A N 1
ATOM 989 C CA . VAL A 1 131 ? 24.274 -2.260 -3.943 1.00 39.41 131 VAL A CA 1
ATOM 990 C C . VAL A 1 131 ? 22.923 -2.745 -3.422 1.00 39.41 131 VAL A C 1
ATOM 992 O O . VAL A 1 131 ? 21.939 -2.009 -3.385 1.00 39.41 131 VAL A O 1
ATOM 995 N N . SER A 1 132 ? 22.879 -3.995 -2.969 1.00 38.31 132 SER A N 1
ATOM 996 C CA . SER A 1 132 ? 21.745 -4.635 -2.291 1.00 38.31 132 SER A CA 1
ATOM 997 C C . SER A 1 132 ? 21.487 -4.079 -0.875 1.00 38.31 132 SER A C 1
ATOM 999 O O . SER A 1 132 ? 21.198 -4.826 0.052 1.00 38.31 132 SER A O 1
ATOM 1001 N N . GLY A 1 133 ? 21.606 -2.762 -0.683 1.00 37.66 133 GLY A N 1
ATOM 1002 C CA . GLY A 1 133 ? 21.416 -2.121 0.624 1.00 37.66 133 GLY A CA 1
ATOM 1003 C C . GLY A 1 133 ? 21.180 -0.607 0.616 1.00 37.66 133 GLY A C 1
ATOM 1004 O O . GLY A 1 133 ? 21.089 -0.024 1.691 1.00 37.66 133 GLY A O 1
ATOM 1005 N N . GLY A 1 134 ? 21.082 0.049 -0.552 1.00 39.88 134 GLY A N 1
ATOM 1006 C CA . GLY A 1 134 ? 21.042 1.521 -0.646 1.00 39.88 134 GLY A CA 1
ATOM 1007 C C . GLY A 1 134 ? 19.788 2.144 -1.275 1.00 39.88 134 GLY A C 1
ATOM 1008 O O . GLY A 1 134 ? 19.592 3.356 -1.161 1.00 39.88 134 GLY A O 1
ATOM 1009 N N . SER A 1 135 ? 18.921 1.362 -1.926 1.00 48.19 135 SER A N 1
ATOM 1010 C CA . SER A 1 135 ? 17.835 1.906 -2.763 1.00 48.19 135 SER A CA 1
ATOM 1011 C C . SER A 1 135 ? 16.752 2.665 -1.984 1.00 48.19 135 SER A C 1
ATOM 1013 O O . SER A 1 135 ? 16.102 3.536 -2.550 1.00 48.19 135 SER A O 1
ATOM 1015 N N . ARG A 1 136 ? 16.616 2.432 -0.668 1.00 47.50 136 ARG A N 1
ATOM 1016 C CA . ARG A 1 136 ? 15.660 3.153 0.199 1.00 47.50 136 ARG A CA 1
ATOM 1017 C C . ARG A 1 136 ? 16.064 4.604 0.503 1.00 47.50 136 ARG A C 1
ATOM 1019 O O . ARG A 1 136 ? 15.198 5.423 0.784 1.00 47.50 136 ARG A O 1
ATOM 1026 N N . ALA A 1 137 ? 17.356 4.943 0.443 1.00 40.50 137 ALA A N 1
ATOM 1027 C CA . ALA A 1 137 ? 17.853 6.284 0.785 1.00 40.50 137 ALA A CA 1
ATOM 1028 C C . ALA A 1 137 ? 18.029 7.204 -0.436 1.00 40.50 137 ALA A C 1
ATOM 1030 O O . ALA A 1 137 ? 17.996 8.424 -0.294 1.00 40.50 137 ALA A O 1
ATOM 1031 N N . ARG A 1 138 ? 18.208 6.640 -1.639 1.00 42.47 138 ARG A N 1
ATOM 1032 C CA . ARG A 1 138 ? 18.491 7.428 -2.849 1.00 42.47 138 ARG A CA 1
ATOM 1033 C C . ARG A 1 138 ? 17.297 8.230 -3.362 1.00 42.47 138 ARG A C 1
ATOM 1035 O O . ARG A 1 138 ? 17.509 9.338 -3.833 1.00 42.47 138 ARG A O 1
ATOM 1042 N N . PHE A 1 139 ? 16.065 7.742 -3.216 1.00 43.69 139 PHE A N 1
ATOM 1043 C CA . PHE A 1 139 ? 14.892 8.526 -3.626 1.00 43.69 139 PHE A CA 1
ATOM 1044 C C . PHE A 1 139 ? 14.537 9.640 -2.641 1.00 43.69 139 PHE A C 1
ATOM 1046 O O . PHE A 1 139 ? 14.189 10.734 -3.074 1.00 43.69 139 PHE A O 1
ATOM 1053 N N . LYS A 1 140 ? 14.774 9.436 -1.337 1.00 41.31 140 LYS A N 1
ATOM 1054 C CA . LYS A 1 140 ? 14.654 10.517 -0.344 1.00 41.31 140 LYS A CA 1
ATOM 1055 C C . LYS A 1 140 ? 15.625 11.678 -0.618 1.00 41.31 140 LYS A C 1
ATOM 1057 O O . LYS A 1 140 ? 15.384 12.786 -0.165 1.00 41.31 140 LYS A O 1
ATOM 1062 N N . ALA A 1 141 ? 16.707 11.425 -1.360 1.00 36.00 141 ALA A N 1
ATOM 1063 C CA . ALA A 1 141 ? 17.654 12.444 -1.810 1.00 36.00 141 ALA A CA 1
ATOM 1064 C C . ALA A 1 141 ? 17.329 13.038 -3.198 1.00 36.00 141 ALA A C 1
ATOM 1066 O O . ALA A 1 141 ? 17.802 14.128 -3.492 1.00 36.00 141 ALA A O 1
ATOM 1067 N N . LEU A 1 142 ? 16.550 12.349 -4.043 1.00 39.88 142 LEU A N 1
ATOM 1068 C CA . LEU A 1 142 ? 16.193 12.815 -5.392 1.00 39.88 142 LEU A CA 1
ATOM 1069 C C . LEU A 1 142 ? 14.906 13.651 -5.425 1.00 39.88 142 LEU A C 1
ATOM 1071 O O . LEU A 1 142 ? 14.805 14.506 -6.289 1.00 39.88 142 LEU A O 1
ATOM 1075 N N . SER A 1 143 ? 13.967 13.467 -4.485 1.00 36.66 143 SER A N 1
ATOM 1076 C CA . SER A 1 143 ? 12.792 14.358 -4.356 1.00 36.66 143 SER A CA 1
ATOM 1077 C C . SER A 1 143 ? 13.097 15.659 -3.581 1.00 36.66 143 SER A C 1
ATOM 1079 O O . SER A 1 143 ? 12.266 16.557 -3.497 1.00 36.66 143 SER A O 1
ATOM 1081 N N . MET A 1 144 ? 14.312 15.784 -3.025 1.00 35.00 144 MET A N 1
ATOM 1082 C CA . MET A 1 144 ? 14.797 16.967 -2.293 1.00 35.00 144 MET A CA 1
ATOM 1083 C C . MET A 1 144 ? 15.791 17.836 -3.094 1.00 35.00 144 MET A C 1
ATOM 1085 O O . MET A 1 144 ? 16.426 18.714 -2.503 1.00 35.00 144 MET A O 1
ATOM 1089 N N . ALA A 1 145 ? 15.956 17.599 -4.400 1.00 33.91 145 ALA A N 1
ATOM 1090 C CA . ALA A 1 145 ? 16.836 18.361 -5.296 1.00 33.91 145 ALA A CA 1
ATOM 1091 C C . ALA A 1 145 ? 16.038 18.974 -6.450 1.00 33.91 145 ALA A C 1
ATOM 1093 O O . ALA A 1 145 ? 16.329 20.143 -6.794 1.00 33.91 145 ALA A O 1
#

Secondary structure (DSSP, 8-state):
--HHHHTT---TTS--HHHHHHHHT-HHHHHHHHHH-GGGGG---TTS--HHHHHHHTT-HHHHHHHHHTT--TT-B-TT--BHHHHHHHHT-HHHHHHHHHTT--SS---TTS--HHHHHHHHHTTTTS-TT-HHHHHHHHTT-

Solvent-accessible surface area (backbone atoms only — not comparable to full-atom values): 8021 Å² total; per-residue (Å²): 123,70,70,74,57,60,58,68,45,57,49,101,60,38,43,33,57,54,34,56,20,17,50,71,34,37,51,70,52,38,51,54,48,41,73,76,46,55,79,57,50,65,44,50,25,74,66,31,42,26,23,55,45,36,4,45,63,63,63,23,57,68,24,35,54,50,39,51,76,67,67,34,67,54,80,48,45,29,76,64,39,45,35,54,50,36,43,14,40,69,66,64,35,61,69,52,35,51,52,41,49,77,72,66,32,65,71,75,59,49,29,79,82,66,49,33,33,65,59,48,42,59,60,49,70,74,56,76,87,73,62,101,83,48,73,83,58,55,55,70,55,59,82,73,110

Foldseek 3Di:
DVVLVQQCDADPQRDGQLLVCLLVLPLVSNVVSCVSPLVLLCRATNQQDGSLLNNLLNLNQNSNVSSVVSVRDQCGATPQRDGSLLSNLLSVNVVSNVVSVVSPRDQAGATNVRDGSVNSNVVVVVVVPDDPPPSSVVVVVVVVD

Mean predicted aligned error: 8.33 Å

Nearest PDB structures (foldseek):
  8p9c-assembly1_C  TM=9.305E-01  e=2.463E-08  Lama glama
  5gik-assembly1_A  TM=9.176E-01  e=4.469E-08  Homo sapiens
  6gcu-assembly2_F  TM=9.369E-01  e=2.188E-07  synthetic construct
  1awc-assembly1_B  TM=9.623E-01  e=5.347E-07  Mus musculus
  5vkq-assembly1_A  TM=9.478E-01  e=3.595E-07  Drosophila melanogaster

Organism: Orchesella cincta (NCBI:txid48709)

pLDDT: mean 80.9, std 18.55, range [33.91, 96.62]

Radius of gyration: 15.4 Å; Cα contacts (8 Å, |Δi|>4): 217; chains: 1; bounding box: 40×28×43 Å

Sequence (145 aa):
MFIKQTVKERTRSGKVPLHFCAESGSVQCLDLVLSMEPFLVNTQDEEGYTPLHLAVINGNKDAVRRLVTAGADLNCLDNEKHSLVHWATVCGEVEILNLLLSNGAPASTPDIHLAHPIHYAAQMCGTVNGVSGGSRARFKALSMA